Protein AF-A0A919E492-F1 (afdb_monomer_lite)

Secondary structure (DSSP, 8-state):
-----PPPPEETTEEPPPP---HHHHHHHIIIIIHHHHHHHHHHHHHHHHHHHHHH----STTHHHHTTS---------

Foldseek 3Di:
DCPDPDPQDQDPNDTDDGDDCDPVVVVCCCVVPVVVVVVVVVVVQVVVQVVCCVPPVDGDDPVVVVVPVPPPDPPPPPD

Sequence (79 aa):
MTIFSKKPETVMGWTIAPPRLGLWAYLYGILYFAVPFLGAMALLDLVFYFIFQEFFDSCYAVFCLFEGTDAVSVPSSVT

pLDDT: mean 73.2, std 17.14, range [39.06, 96.56]

Radius of gyration: 24.74 Å; chains: 1; bounding box: 53×31×63 Å

Organism: NCBI:txid1735581

Structure (mmCIF, N/CA/C/O backbone):
data_AF-A0A919E492-F1
#
_entry.id   AF-A0A919E492-F1
#
loop_
_atom_site.group_PDB
_atom_site.id
_atom_site.type_symbol
_atom_site.label_atom_id
_atom_site.label_alt_id
_atom_site.label_comp_id
_atom_site.label_asym_id
_atom_site.label_entity_id
_atom_site.label_seq_id
_atom_site.pdbx_PDB_ins_code
_atom_site.Cartn_x
_atom_site.Cartn_y
_atom_site.Cartn_z
_atom_site.occupancy
_atom_site.B_iso_or_equiv
_atom_site.auth_seq_id
_atom_site.auth_comp_id
_atom_site.auth_asym_id
_atom_site.auth_atom_id
_atom_site.pdbx_PDB_model_num
ATOM 1 N N . MET A 1 1 ? -22.980 8.083 2.406 1.00 39.06 1 MET A N 1
ATOM 2 C CA . MET A 1 1 ? -22.544 6.802 3.007 1.00 39.06 1 MET A CA 1
ATOM 3 C C . MET A 1 1 ? -22.988 6.751 4.464 1.00 39.06 1 MET A C 1
ATOM 5 O O . MET A 1 1 ? -22.291 7.251 5.331 1.00 39.06 1 MET A O 1
ATOM 9 N N . THR A 1 2 ? -24.155 6.179 4.743 1.00 44.72 2 THR A N 1
ATOM 10 C CA . THR A 1 2 ? -24.637 5.888 6.106 1.00 44.72 2 THR A CA 1
ATOM 11 C C . THR A 1 2 ? -24.859 4.381 6.203 1.00 44.72 2 THR A C 1
ATOM 13 O O . THR A 1 2 ? -25.984 3.903 6.162 1.00 44.72 2 THR A O 1
ATOM 16 N N . ILE A 1 3 ? -23.763 3.616 6.221 1.00 58.00 3 ILE A N 1
ATOM 17 C CA . ILE A 1 3 ? -23.796 2.143 6.107 1.00 58.00 3 ILE A CA 1
ATOM 18 C C . ILE A 1 3 ? -23.932 1.450 7.482 1.00 58.00 3 ILE A C 1
ATOM 20 O O . ILE A 1 3 ? -24.246 0.268 7.550 1.00 58.00 3 ILE A O 1
ATOM 24 N N . PHE A 1 4 ? -23.777 2.170 8.600 1.00 60.66 4 PHE A N 1
ATOM 25 C CA . PHE A 1 4 ? -23.590 1.546 9.921 1.00 60.66 4 PHE A CA 1
ATOM 26 C C . PHE A 1 4 ? -24.540 2.049 11.010 1.00 60.66 4 PHE A C 1
ATOM 28 O O . PHE A 1 4 ? -24.104 2.416 12.098 1.00 60.66 4 PHE A O 1
ATOM 35 N N . SER A 1 5 ? -25.848 2.039 10.765 1.00 61.16 5 SER A N 1
ATOM 36 C CA . SER A 1 5 ? -26.811 2.115 11.873 1.00 61.16 5 SER A CA 1
ATOM 37 C C . SER A 1 5 ? -27.545 0.785 12.005 1.00 61.16 5 SER A C 1
ATOM 39 O O . SER A 1 5 ? -28.714 0.650 11.654 1.00 61.16 5 SER A O 1
ATOM 41 N N . LYS A 1 6 ? -26.816 -0.242 12.465 1.00 63.28 6 LYS A N 1
ATOM 42 C CA . LYS A 1 6 ? -27.429 -1.504 12.889 1.00 63.28 6 LYS A CA 1
ATOM 43 C C . LYS A 1 6 ? -28.008 -1.269 14.285 1.00 63.28 6 LYS A C 1
ATOM 45 O O . LYS A 1 6 ? -27.267 -0.883 15.190 1.00 63.28 6 LYS A O 1
ATOM 50 N N . LYS A 1 7 ? -29.326 -1.436 14.447 1.00 63.94 7 LYS A N 1
ATOM 51 C CA . LYS A 1 7 ? -29.975 -1.343 15.764 1.00 63.94 7 LYS A CA 1
ATOM 52 C C . LYS A 1 7 ? -29.275 -2.317 16.725 1.00 63.94 7 LYS A C 1
ATOM 54 O O . LYS A 1 7 ? -28.993 -3.438 16.304 1.00 63.94 7 LYS A O 1
ATOM 59 N N . PRO A 1 8 ? -28.975 -1.906 17.970 1.00 66.88 8 PRO A N 1
ATOM 60 C CA . PRO A 1 8 ? -28.385 -2.806 18.951 1.00 66.88 8 PRO A CA 1
ATOM 61 C C . PRO A 1 8 ? -29.327 -3.996 19.154 1.00 66.88 8 PRO A C 1
ATOM 63 O O . PRO A 1 8 ? -30.484 -3.826 19.540 1.00 66.88 8 PRO A O 1
ATOM 66 N N . GLU A 1 9 ? -28.847 -5.188 18.810 1.00 70.75 9 GLU A N 1
ATOM 67 C CA . GLU A 1 9 ? -29.586 -6.435 18.985 1.00 70.75 9 GLU A CA 1
ATOM 68 C C . GLU A 1 9 ? -29.448 -6.876 20.446 1.00 70.75 9 GLU A C 1
ATOM 70 O O . GLU A 1 9 ? -28.349 -6.923 21.004 1.00 70.75 9 GLU A O 1
ATOM 75 N N . THR A 1 10 ? -30.585 -7.160 21.080 1.00 76.44 10 THR A N 1
ATOM 76 C CA . THR A 1 10 ? -30.647 -7.694 22.442 1.00 76.44 10 THR A CA 1
ATOM 77 C C . THR A 1 10 ? -30.733 -9.210 22.360 1.00 76.44 10 THR A C 1
ATOM 79 O O . THR A 1 10 ? -31.698 -9.754 21.827 1.00 76.44 10 THR A O 1
ATOM 82 N N . VAL A 1 11 ? -29.726 -9.901 22.889 1.00 77.75 11 VAL A N 1
ATOM 83 C CA . VAL A 1 11 ? -29.670 -11.368 22.916 1.00 77.75 11 VAL A CA 1
ATOM 84 C C . VAL A 1 11 ? -29.700 -11.813 24.373 1.00 77.75 11 VAL A C 1
ATOM 86 O O . VAL A 1 11 ? -28.871 -11.384 25.169 1.00 77.75 11 VAL A O 1
ATOM 89 N N . MET A 1 12 ? -30.679 -12.647 24.743 1.00 82.94 12 MET A N 1
ATOM 90 C CA . MET A 1 12 ? -30.846 -13.174 26.112 1.00 82.94 12 MET A CA 1
ATOM 91 C C . MET A 1 12 ? -30.883 -12.082 27.210 1.00 82.94 12 MET A C 1
ATOM 93 O O . MET A 1 12 ? -30.406 -12.295 28.320 1.00 82.94 12 MET A O 1
ATOM 97 N N . GLY A 1 13 ? -31.415 -10.892 26.900 1.00 83.50 13 GLY A N 1
ATOM 98 C CA . GLY A 1 13 ? -31.476 -9.758 27.835 1.00 83.50 13 GLY A CA 1
ATOM 99 C C . GLY A 1 13 ? -30.208 -8.895 27.909 1.00 83.50 13 GLY A C 1
ATOM 100 O O . GLY A 1 13 ? -30.218 -7.874 28.593 1.00 83.50 13 GLY A O 1
ATOM 101 N N . TRP A 1 14 ? -29.147 -9.240 27.173 1.00 78.81 14 TRP A N 1
ATOM 102 C CA . TRP A 1 14 ? -27.911 -8.459 27.088 1.00 78.81 14 TRP A CA 1
ATOM 103 C C . TRP A 1 14 ? -27.878 -7.62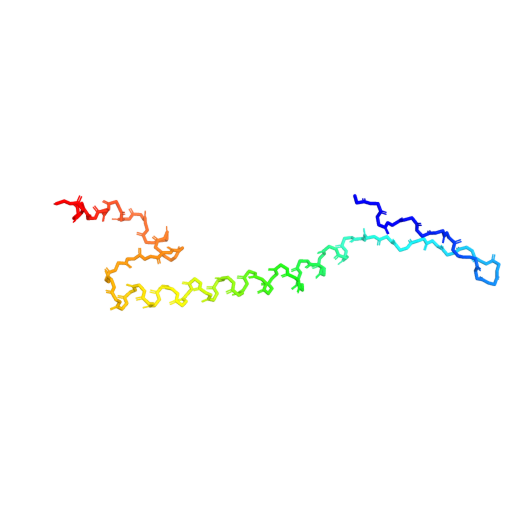4 25.805 1.00 78.81 14 TRP A C 1
ATOM 105 O O . TRP A 1 14 ? -28.141 -8.132 24.714 1.00 78.81 14 TRP A O 1
ATOM 115 N N . THR A 1 15 ? -27.545 -6.335 25.931 1.00 81.19 15 THR A N 1
ATOM 116 C CA . THR A 1 15 ? -27.334 -5.441 24.782 1.00 81.19 15 THR A CA 1
ATOM 117 C C . THR A 1 15 ? -25.880 -5.545 24.338 1.00 81.19 15 THR A C 1
ATOM 119 O O . THR A 1 15 ? -24.963 -5.251 25.107 1.00 81.19 15 THR A O 1
ATOM 122 N N . ILE A 1 16 ? -25.656 -5.983 23.102 1.00 80.12 16 ILE A N 1
ATOM 123 C CA . ILE A 1 16 ? -24.310 -6.098 22.539 1.00 80.12 16 ILE A CA 1
ATOM 124 C C . ILE A 1 16 ? -23.958 -4.765 21.875 1.00 80.12 16 ILE A C 1
ATOM 126 O O . ILE A 1 16 ? -24.725 -4.228 21.072 1.00 80.12 16 ILE A O 1
ATOM 130 N N . ALA A 1 17 ? -22.795 -4.212 22.226 1.00 77.75 17 ALA A N 1
ATOM 131 C CA . ALA A 1 17 ? -22.304 -2.988 21.607 1.00 77.75 17 ALA A CA 1
ATOM 132 C C . ALA A 1 17 ? -22.054 -3.204 20.100 1.00 77.75 17 ALA A C 1
ATOM 134 O O . ALA A 1 17 ? -21.589 -4.273 19.698 1.00 77.75 17 ALA A O 1
ATOM 135 N N . PRO A 1 18 ? -22.330 -2.201 19.249 1.00 74.50 18 PRO A N 1
ATOM 136 C CA . PRO A 1 18 ? -22.125 -2.332 17.814 1.00 74.50 18 PRO A CA 1
ATOM 137 C C . PRO A 1 18 ? -20.633 -2.494 17.477 1.00 74.50 18 PRO A C 1
ATOM 139 O O . PRO A 1 18 ? -19.784 -1.915 18.166 1.00 74.50 18 PRO A O 1
ATOM 142 N N . PRO A 1 19 ? -20.296 -3.231 16.401 1.00 76.44 19 PRO A N 1
ATOM 143 C CA . PRO A 1 19 ? -18.916 -3.384 15.963 1.00 76.44 19 PRO A CA 1
ATOM 144 C C . PRO A 1 19 ? -18.333 -2.015 15.598 1.00 76.44 19 PRO A C 1
ATOM 146 O O . PRO A 1 19 ? -18.910 -1.269 14.805 1.00 76.44 19 PRO A O 1
ATOM 149 N N . ARG A 1 20 ? -17.188 -1.674 16.193 1.00 81.75 20 ARG A N 1
ATOM 150 C CA . ARG A 1 20 ? -16.471 -0.423 15.924 1.00 81.75 20 ARG A CA 1
ATOM 151 C C . ARG A 1 20 ? -15.260 -0.710 15.052 1.00 81.75 20 ARG A C 1
ATOM 153 O O . ARG A 1 20 ? -14.483 -1.615 15.350 1.00 81.75 20 ARG A O 1
ATOM 160 N N . LEU A 1 21 ? -15.085 0.088 14.002 1.00 83.69 21 LEU A N 1
ATOM 161 C CA . LEU A 1 21 ? -13.850 0.098 13.225 1.00 83.69 21 LEU A CA 1
ATOM 162 C C . LEU A 1 21 ? -12.738 0.666 14.113 1.00 83.69 21 LEU A C 1
ATOM 164 O O . LEU A 1 21 ? -12.654 1.871 14.333 1.00 83.69 21 LEU A O 1
ATOM 168 N N . GLY A 1 22 ? -11.942 -0.227 14.695 1.00 88.62 22 GLY A N 1
ATOM 169 C CA . GLY A 1 22 ? -10.758 0.131 15.471 1.00 88.62 22 GLY A CA 1
ATOM 170 C C . GLY A 1 22 ? -9.521 0.294 14.587 1.00 88.62 22 GLY A C 1
ATOM 171 O O . GLY A 1 22 ? -9.545 -0.026 13.399 1.00 88.62 22 GLY A O 1
ATOM 172 N N . LEU A 1 23 ? -8.406 0.714 15.191 1.00 92.50 23 LEU A N 1
ATOM 173 C CA . LEU A 1 23 ? -7.108 0.837 14.512 1.00 92.50 23 LEU A CA 1
ATOM 174 C C . LEU A 1 23 ? -6.712 -0.449 13.763 1.00 92.50 23 LEU A C 1
ATOM 176 O O . LEU A 1 23 ? -6.230 -0.398 12.637 1.00 92.50 23 LEU A O 1
ATOM 180 N N . TRP A 1 24 ? -6.993 -1.608 14.359 1.00 91.00 24 TRP A N 1
ATOM 181 C CA . TRP A 1 24 ? -6.745 -2.914 13.751 1.00 91.00 24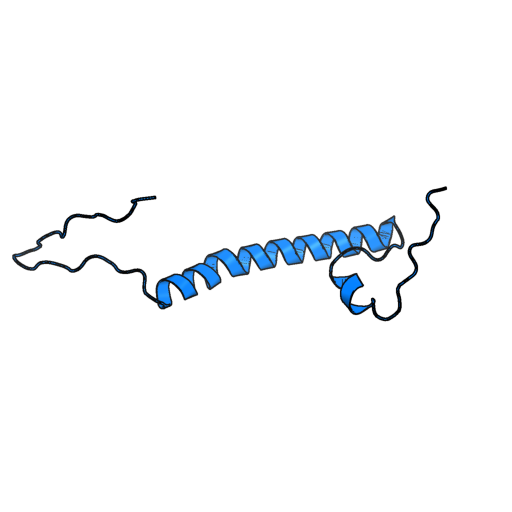 TRP A CA 1
ATOM 182 C C . TRP A 1 24 ? -7.523 -3.137 12.453 1.00 91.00 24 TRP A C 1
ATOM 184 O O . TRP A 1 24 ? -6.972 -3.686 11.507 1.00 91.00 24 TRP A O 1
ATOM 194 N N . ALA A 1 25 ? -8.771 -2.667 12.365 1.00 89.38 25 ALA A N 1
ATOM 195 C CA . ALA A 1 25 ? -9.553 -2.772 11.135 1.00 89.38 25 ALA A CA 1
ATOM 196 C C . ALA A 1 25 ? -8.913 -1.964 9.996 1.00 89.38 25 ALA A C 1
ATOM 198 O O . ALA A 1 25 ? -8.889 -2.419 8.856 1.00 89.38 25 ALA A O 1
ATOM 199 N N . TYR A 1 26 ? -8.342 -0.798 10.311 1.00 92.38 26 TYR A N 1
ATOM 200 C CA . TYR A 1 26 ? -7.611 0.013 9.340 1.00 92.38 26 TYR A CA 1
ATOM 201 C C . TYR A 1 26 ? -6.297 -0.649 8.906 1.00 92.38 26 TYR A C 1
ATOM 203 O O . TYR A 1 26 ? -6.024 -0.736 7.711 1.00 92.38 26 TYR A O 1
ATOM 211 N N . LEU A 1 27 ? -5.523 -1.182 9.859 1.00 95.44 27 LEU A N 1
ATOM 212 C CA . LEU A 1 27 ? -4.284 -1.914 9.573 1.00 95.44 27 LEU A CA 1
ATOM 213 C C . LEU A 1 27 ? -4.535 -3.118 8.661 1.00 95.44 27 LEU A C 1
ATOM 215 O O . LEU A 1 27 ? -3.837 -3.283 7.664 1.00 95.44 27 LEU A O 1
ATOM 219 N N . TYR A 1 28 ? -5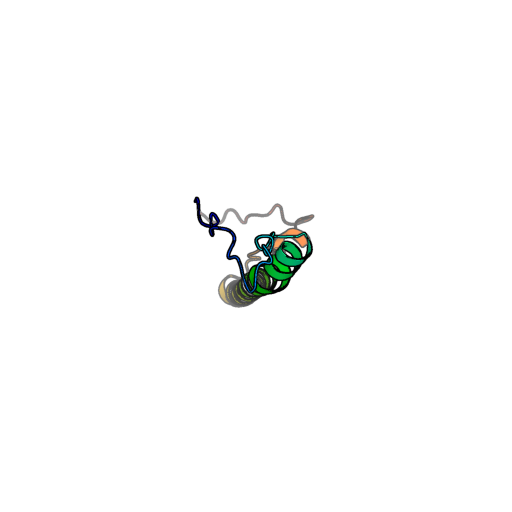.561 -3.918 8.953 1.00 94.50 28 TYR A N 1
ATOM 220 C CA . TYR A 1 28 ? -5.941 -5.035 8.092 1.00 94.50 28 TYR A CA 1
ATOM 221 C C . TYR A 1 28 ? -6.462 -4.568 6.733 1.00 94.50 28 TYR A C 1
ATOM 223 O O . TYR A 1 28 ? -6.127 -5.173 5.718 1.00 94.50 28 TYR A O 1
ATOM 231 N N . GLY A 1 29 ? -7.218 -3.469 6.685 1.00 94.06 29 GLY A N 1
ATOM 232 C CA . GLY A 1 29 ? -7.639 -2.854 5.428 1.00 94.06 29 GLY A CA 1
ATOM 233 C C . GLY A 1 29 ? -6.447 -2.493 4.540 1.00 94.06 29 GLY A C 1
ATOM 234 O O . GLY A 1 29 ? -6.401 -2.894 3.381 1.00 94.06 29 GLY A O 1
ATOM 235 N N . ILE A 1 30 ? -5.440 -1.810 5.086 1.00 94.88 30 ILE A N 1
ATOM 236 C CA . ILE A 1 30 ? -4.214 -1.486 4.344 1.00 94.88 30 ILE A CA 1
ATOM 237 C C . ILE A 1 30 ? -3.496 -2.760 3.904 1.00 94.88 30 ILE A C 1
ATOM 239 O O . ILE A 1 30 ? -3.179 -2.906 2.725 1.00 94.88 30 ILE A O 1
ATOM 243 N N . LEU A 1 31 ? -3.249 -3.683 4.832 1.00 96.19 31 LEU A N 1
ATOM 244 C CA . LEU A 1 31 ? -2.443 -4.871 4.569 1.00 96.19 31 LEU A CA 1
ATOM 245 C C . LEU A 1 31 ? -3.048 -5.763 3.481 1.00 96.19 31 LEU A C 1
ATOM 247 O O . LEU A 1 31 ? -2.315 -6.303 2.660 1.00 96.19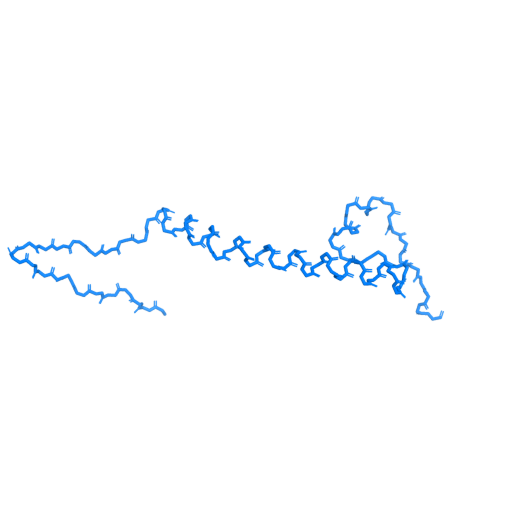 31 LEU A O 1
ATOM 251 N N . TYR A 1 32 ? -4.371 -5.920 3.463 1.00 94.00 32 TYR A N 1
ATOM 252 C CA . TYR A 1 32 ? -5.034 -6.859 2.558 1.00 94.00 32 TYR A CA 1
ATOM 253 C C . TYR A 1 32 ? -5.644 -6.217 1.311 1.00 94.00 32 TYR A C 1
ATOM 255 O O . TYR A 1 32 ? -5.926 -6.941 0.362 1.00 94.00 32 TYR A O 1
ATOM 263 N N . PHE A 1 33 ? -5.831 -4.895 1.270 1.00 95.56 33 PHE A N 1
ATOM 264 C CA . PHE A 1 33 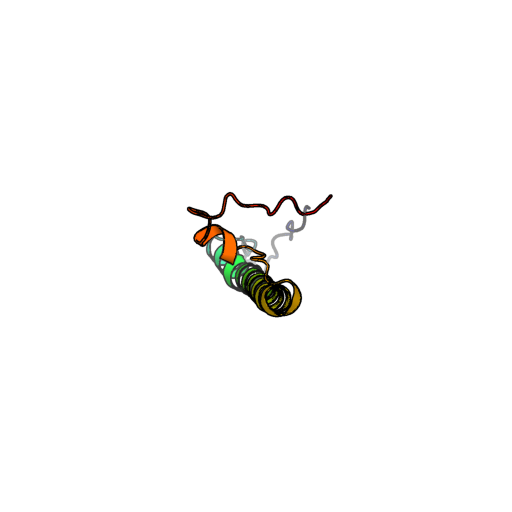? -6.277 -4.198 0.056 1.00 95.56 33 PHE A CA 1
ATOM 265 C C . PHE A 1 33 ? -5.190 -3.316 -0.543 1.00 95.56 33 PHE A C 1
ATOM 267 O O . PHE A 1 33 ? -4.852 -3.471 -1.714 1.00 95.56 33 PHE A O 1
ATOM 274 N N . ALA A 1 34 ? -4.638 -2.390 0.241 1.00 94.00 34 ALA A N 1
ATOM 275 C CA . ALA A 1 34 ? -3.713 -1.398 -0.293 1.00 94.00 34 ALA A CA 1
ATOM 276 C C . ALA A 1 34 ? -2.386 -2.032 -0.727 1.00 94.00 34 ALA A C 1
ATOM 278 O O . ALA A 1 34 ? -1.915 -1.747 -1.823 1.00 94.00 34 ALA A O 1
ATOM 279 N N . VAL A 1 35 ? -1.809 -2.921 0.088 1.00 95.44 35 VAL A N 1
ATOM 280 C CA . VAL A 1 35 ? -0.533 -3.589 -0.226 1.00 95.44 35 VAL A CA 1
ATOM 281 C C . VAL A 1 35 ? -0.599 -4.423 -1.512 1.00 95.44 35 VAL A C 1
ATOM 283 O O . VAL A 1 35 ? 0.252 -4.203 -2.370 1.00 95.44 35 VAL A O 1
ATOM 286 N N . PRO A 1 36 ? -1.568 -5.339 -1.725 1.00 95.44 36 PRO A N 1
ATOM 287 C CA . PRO A 1 36 ? -1.619 -6.092 -2.978 1.00 95.44 36 PRO A CA 1
ATOM 288 C C . PRO A 1 36 ? -1.937 -5.209 -4.186 1.00 95.44 36 PRO A C 1
ATOM 290 O O . PRO A 1 36 ? -1.399 -5.452 -5.263 1.00 95.44 36 PRO A O 1
ATOM 293 N N . PHE A 1 37 ? -2.755 -4.165 -4.021 1.00 96.56 37 PHE A N 1
ATOM 294 C CA . PHE A 1 37 ? -3.021 -3.207 -5.095 1.00 96.56 37 PHE A CA 1
ATOM 295 C C . PHE A 1 37 ? -1.752 -2.449 -5.510 1.00 96.56 37 PHE A C 1
ATOM 297 O O . PHE A 1 37 ? -1.430 -2.382 -6.695 1.00 96.56 37 PHE A O 1
ATOM 304 N N . LEU A 1 38 ? -0.992 -1.942 -4.536 1.00 95.12 38 LEU A N 1
ATOM 305 C CA . LEU A 1 38 ? 0.310 -1.311 -4.764 1.00 95.12 38 LEU A CA 1
ATOM 306 C C . LEU A 1 38 ? 1.310 -2.284 -5.387 1.00 95.12 38 LEU A C 1
ATOM 308 O O . LEU A 1 38 ? 1.996 -1.918 -6.334 1.00 95.12 38 LEU A O 1
ATOM 312 N N . GLY A 1 39 ? 1.360 -3.526 -4.905 1.00 95.38 39 GLY A N 1
ATOM 313 C CA . GLY A 1 39 ? 2.216 -4.568 -5.467 1.00 95.38 39 GLY A CA 1
ATOM 314 C C . GLY A 1 39 ? 1.891 -4.864 -6.931 1.00 95.38 39 GLY A C 1
ATOM 315 O O . GLY A 1 39 ? 2.800 -4.943 -7.750 1.00 95.38 39 GLY A O 1
ATOM 316 N N . ALA A 1 40 ? 0.608 -4.961 -7.286 1.00 95.94 40 ALA A N 1
ATOM 317 C CA . ALA A 1 40 ? 0.178 -5.175 -8.666 1.00 95.94 40 ALA A CA 1
ATOM 318 C C . ALA A 1 40 ? 0.536 -3.990 -9.577 1.00 95.94 40 ALA A C 1
ATOM 320 O O . ALA A 1 40 ? 1.026 -4.200 -10.684 1.00 95.94 40 ALA A O 1
ATOM 321 N N . MET A 1 41 ? 0.337 -2.756 -9.107 1.00 92.31 41 MET A N 1
ATOM 322 C CA . MET A 1 41 ? 0.739 -1.553 -9.844 1.00 92.31 41 MET A CA 1
ATOM 323 C C . MET A 1 41 ? 2.258 -1.477 -10.028 1.00 92.31 41 MET A C 1
ATOM 325 O O . MET A 1 41 ? 2.713 -1.192 -11.128 1.00 92.31 41 MET A O 1
ATOM 329 N N . ALA A 1 42 ? 3.043 -1.794 -8.996 1.00 90.00 42 ALA A N 1
ATOM 330 C CA . ALA A 1 42 ? 4.502 -1.818 -9.083 1.00 90.00 42 ALA A CA 1
ATOM 331 C C . ALA A 1 42 ? 5.012 -2.904 -10.044 1.00 90.00 42 ALA A C 1
ATOM 333 O O . ALA A 1 42 ? 5.966 -2.684 -10.784 1.00 90.00 42 ALA A O 1
ATOM 334 N N . LEU A 1 43 ? 4.360 -4.069 -10.069 1.00 92.19 43 LEU A N 1
ATOM 335 C CA . LEU A 1 43 ? 4.685 -5.136 -11.016 1.00 92.19 43 LEU A CA 1
ATOM 336 C C . LEU A 1 43 ? 4.378 -4.689 -12.452 1.00 92.19 43 LEU A C 1
ATOM 338 O O . LEU A 1 43 ? 5.187 -4.902 -13.349 1.00 92.19 43 LEU A O 1
ATOM 342 N N . LEU A 1 44 ? 3.242 -4.021 -12.664 1.00 90.94 44 LEU A N 1
ATOM 343 C CA . LEU A 1 44 ? 2.888 -3.468 -13.968 1.00 90.94 44 LEU A CA 1
ATOM 344 C C . LEU A 1 44 ? 3.891 -2.397 -14.430 1.00 90.94 44 LEU A C 1
ATOM 346 O O . LEU A 1 44 ? 4.291 -2.402 -15.590 1.00 90.94 44 LEU A O 1
ATOM 350 N N . ASP A 1 45 ? 4.336 -1.531 -13.520 1.00 84.75 45 ASP A N 1
ATOM 351 C CA . ASP A 1 45 ? 5.375 -0.528 -13.783 1.00 84.75 45 ASP A CA 1
ATOM 352 C C . ASP A 1 45 ? 6.701 -1.182 -14.207 1.00 84.75 45 ASP A C 1
ATOM 354 O O . ASP A 1 45 ? 7.311 -0.781 -15.195 1.00 84.75 45 ASP A O 1
ATOM 358 N N . LEU A 1 46 ? 7.094 -2.268 -13.534 1.00 83.75 46 LEU A N 1
ATOM 359 C CA . LEU A 1 46 ? 8.280 -3.060 -13.872 1.00 83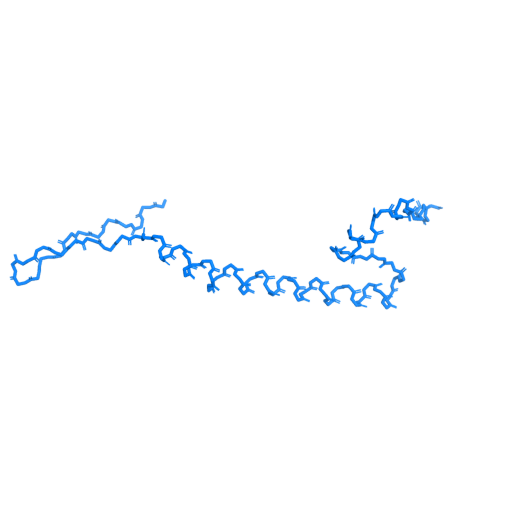.75 46 LEU A CA 1
ATOM 360 C C . LEU A 1 46 ? 8.154 -3.750 -15.240 1.00 83.75 46 LEU A C 1
ATOM 362 O O . LEU A 1 46 ? 9.120 -3.797 -15.998 1.00 83.75 46 LEU A O 1
ATOM 366 N N . VAL A 1 47 ? 6.970 -4.251 -15.596 1.00 87.25 47 VAL A N 1
ATOM 367 C CA . VAL A 1 47 ? 6.716 -4.802 -16.940 1.00 87.25 47 VAL A CA 1
ATOM 368 C C . VAL A 1 47 ? 6.865 -3.715 -18.001 1.00 87.25 47 VAL A C 1
ATOM 370 O O . VAL A 1 47 ? 7.504 -3.949 -19.026 1.00 87.25 47 VAL A O 1
ATOM 373 N N . PHE A 1 48 ? 6.320 -2.523 -17.755 1.00 81.44 48 PHE A N 1
ATOM 374 C CA . PHE A 1 48 ? 6.493 -1.405 -18.675 1.00 81.44 48 PHE A CA 1
ATOM 375 C C . PHE A 1 48 ? 7.952 -0.977 -18.789 1.00 81.44 48 PHE A C 1
ATOM 377 O O . PHE A 1 48 ? 8.403 -0.760 -19.909 1.00 81.44 48 PHE A O 1
ATOM 384 N N . TYR A 1 49 ? 8.708 -0.936 -17.692 1.00 74.69 49 TYR A N 1
ATOM 385 C CA . TYR A 1 49 ? 10.142 -0.643 -17.726 1.00 74.69 49 TYR A CA 1
ATOM 386 C C . TYR A 1 49 ? 10.891 -1.548 -18.718 1.00 74.69 49 TYR A C 1
ATOM 388 O O . TYR A 1 49 ? 11.568 -1.039 -19.608 1.00 74.69 49 TYR A O 1
ATOM 396 N N . PHE A 1 50 ? 10.698 -2.872 -18.649 1.00 78.62 50 PHE A N 1
ATOM 397 C CA . PHE A 1 50 ? 11.350 -3.802 -19.582 1.00 78.62 50 PHE A CA 1
ATOM 398 C C . PHE A 1 50 ? 10.896 -3.621 -21.034 1.00 78.62 50 PHE A C 1
ATOM 400 O O . PHE A 1 50 ? 11.712 -3.697 -21.949 1.00 78.62 50 PHE A O 1
ATOM 407 N N . ILE A 1 51 ? 9.607 -3.356 -21.263 1.00 79.94 51 ILE A N 1
ATOM 408 C CA . ILE A 1 51 ? 9.086 -3.115 -22.616 1.00 79.94 51 ILE A CA 1
ATOM 409 C C . ILE A 1 51 ? 9.688 -1.832 -23.203 1.00 79.94 51 ILE A C 1
ATOM 411 O O . ILE A 1 51 ? 10.125 -1.827 -24.348 1.00 79.94 51 ILE A O 1
ATOM 415 N N . PHE A 1 52 ? 9.732 -0.739 -22.445 1.00 72.75 52 PHE A N 1
ATOM 416 C CA . PHE A 1 52 ? 10.275 0.526 -22.944 1.00 72.75 52 PHE A CA 1
ATOM 417 C C . PHE A 1 52 ? 11.796 0.489 -23.118 1.00 72.75 52 PHE A C 1
ATOM 419 O O . PHE A 1 52 ? 12.293 1.067 -24.084 1.00 72.75 52 PHE A O 1
ATOM 426 N N . GLN A 1 53 ? 12.518 -0.230 -22.255 1.00 72.62 53 GLN A N 1
ATOM 427 C CA . GLN A 1 53 ? 13.956 -0.443 -22.404 1.00 72.62 53 GLN A CA 1
ATOM 428 C C . GLN A 1 53 ? 14.283 -1.182 -23.709 1.00 72.62 53 GLN A C 1
ATOM 430 O O . GLN A 1 53 ? 15.131 -0.724 -24.466 1.00 72.62 53 GLN A O 1
ATOM 435 N N . GLU A 1 54 ? 13.580 -2.278 -24.006 1.00 70.94 54 GLU A N 1
ATOM 436 C CA . GLU A 1 54 ? 13.863 -3.108 -25.186 1.00 70.94 54 GLU A CA 1
ATOM 437 C C . GLU A 1 54 ? 13.400 -2.458 -26.504 1.00 70.94 54 GLU A C 1
ATOM 439 O O . GLU A 1 54 ? 14.023 -2.650 -27.544 1.00 70.94 54 GLU A O 1
ATOM 444 N N . PHE A 1 55 ? 12.302 -1.688 -26.487 1.00 64.50 55 PHE A N 1
ATOM 445 C CA . PHE A 1 55 ? 11.701 -1.145 -27.715 1.00 64.50 55 PHE A CA 1
ATOM 446 C C . PHE A 1 55 ? 12.057 0.311 -28.026 1.00 64.50 55 PHE A C 1
ATOM 448 O O . PHE A 1 55 ? 12.017 0.696 -29.195 1.00 64.50 55 PHE A O 1
ATOM 455 N N . PHE A 1 56 ? 12.345 1.137 -27.020 1.00 63.75 56 PHE A N 1
ATOM 456 C CA . PHE A 1 56 ? 12.487 2.587 -27.196 1.00 63.75 56 PHE A CA 1
ATOM 457 C C . PHE A 1 56 ? 13.843 3.135 -26.739 1.00 63.75 56 PHE A C 1
ATOM 459 O O . PHE A 1 56 ? 14.054 4.341 -26.880 1.00 63.75 56 PHE A O 1
ATOM 466 N N . ASP A 1 57 ? 14.737 2.296 -26.190 1.00 59.09 57 ASP A N 1
ATOM 467 C CA . ASP A 1 57 ? 16.049 2.706 -25.644 1.00 59.09 57 ASP A CA 1
ATOM 468 C C . ASP A 1 57 ? 15.930 3.919 -24.688 1.00 59.09 57 ASP A C 1
ATOM 470 O O . ASP A 1 57 ? 16.829 4.744 -24.532 1.00 59.09 57 ASP A O 1
ATOM 474 N N . SER A 1 58 ? 14.746 4.083 -24.088 1.00 59.88 58 SER A N 1
ATOM 475 C CA . SER A 1 58 ? 14.331 5.285 -23.373 1.00 59.88 58 SER A CA 1
ATOM 476 C C . SER A 1 58 ? 13.922 4.907 -21.964 1.00 59.88 58 SER A C 1
ATOM 478 O O . SER A 1 58 ? 13.124 3.997 -21.740 1.00 59.88 58 SER A O 1
ATOM 480 N N . CYS A 1 59 ? 14.474 5.641 -21.006 1.00 61.84 59 CYS A N 1
ATOM 481 C CA . CYS A 1 59 ? 14.262 5.408 -19.591 1.00 61.84 59 CYS A CA 1
ATOM 482 C C . CYS A 1 59 ? 12.847 5.880 -19.209 1.00 61.84 59 CYS A C 1
ATOM 484 O O . CYS A 1 59 ? 12.566 7.077 -19.150 1.00 61.84 59 CYS A O 1
ATOM 486 N N . TYR A 1 60 ? 11.926 4.935 -19.022 1.00 55.66 60 TYR A N 1
ATOM 487 C CA . TYR A 1 60 ? 10.525 5.207 -18.700 1.00 55.66 60 TYR A CA 1
ATOM 488 C C . TYR A 1 60 ? 10.196 4.691 -17.294 1.00 55.66 60 TYR A C 1
ATOM 490 O O . TYR A 1 60 ? 10.684 3.637 -16.892 1.00 55.66 60 TYR A O 1
ATOM 498 N N . ALA A 1 61 ? 9.325 5.422 -16.589 1.00 59.72 61 ALA A N 1
ATOM 499 C CA . ALA A 1 61 ? 8.764 5.115 -15.265 1.00 59.72 61 ALA A CA 1
ATOM 500 C C . ALA A 1 61 ? 9.595 5.516 -14.024 1.00 59.72 61 ALA A C 1
ATOM 502 O O . ALA A 1 61 ? 10.596 6.230 -14.107 1.00 59.72 61 ALA A O 1
ATOM 503 N N . VAL A 1 62 ? 9.111 5.117 -12.838 1.00 58.22 62 VAL A N 1
ATOM 504 C CA . VAL A 1 62 ? 9.615 5.521 -11.506 1.00 58.22 62 VAL A CA 1
ATOM 505 C C . VAL A 1 62 ? 11.079 5.120 -11.296 1.00 58.22 62 VAL A C 1
ATOM 507 O O . VAL A 1 62 ? 11.802 5.769 -10.544 1.00 58.22 62 VAL A O 1
ATOM 510 N N . PHE A 1 63 ? 11.550 4.101 -12.011 1.00 56.91 63 PHE A N 1
ATOM 511 C CA . PHE A 1 63 ? 12.954 3.698 -12.002 1.00 56.91 63 PHE A CA 1
ATOM 512 C C . PHE A 1 63 ? 13.887 4.742 -12.636 1.00 56.91 63 PHE A C 1
ATOM 514 O O . PHE A 1 63 ? 15.016 4.878 -12.188 1.00 56.91 63 PHE A O 1
ATOM 521 N N . CYS A 1 64 ? 13.405 5.587 -13.553 1.00 61.34 64 CYS A N 1
ATOM 522 C CA . CYS A 1 64 ? 14.189 6.708 -14.081 1.00 61.34 64 CYS A CA 1
ATOM 523 C C . CYS A 1 64 ? 14.290 7.894 -13.096 1.00 61.34 64 CYS A C 1
ATOM 525 O O . CYS A 1 64 ? 15.179 8.735 -13.225 1.00 61.34 64 CYS A O 1
ATOM 527 N N . LEU A 1 65 ? 13.400 7.985 -12.096 1.00 54.88 65 LEU A N 1
ATOM 528 C CA . LEU A 1 65 ? 13.410 9.077 -11.110 1.00 54.88 65 LEU A CA 1
ATOM 529 C C . LEU A 1 65 ? 14.632 9.022 -10.177 1.00 54.88 65 LEU A C 1
ATOM 531 O O . LEU A 1 65 ? 15.022 10.056 -9.639 1.00 54.88 65 LEU A O 1
ATOM 535 N N . PHE A 1 66 ? 15.240 7.845 -9.999 1.00 56.34 66 PHE A N 1
ATOM 536 C CA . PHE A 1 66 ? 16.450 7.667 -9.190 1.00 56.34 66 PHE A CA 1
ATOM 537 C C . PHE A 1 66 ? 17.752 7.816 -9.994 1.00 56.34 66 PHE A C 1
ATOM 539 O O . PHE A 1 66 ? 18.771 8.170 -9.410 1.00 56.34 66 PHE A O 1
ATOM 546 N N . GLU A 1 67 ? 17.712 7.652 -11.320 1.00 51.66 67 GLU A N 1
ATOM 547 C CA . GLU A 1 67 ? 18.804 8.037 -12.235 1.00 51.66 67 GLU A CA 1
ATOM 548 C C . GLU A 1 67 ? 18.795 9.543 -12.586 1.00 51.66 67 GLU A C 1
ATOM 550 O O . GLU A 1 67 ? 19.735 10.082 -13.170 1.00 51.66 67 GLU A O 1
ATOM 555 N N . GLY A 1 68 ? 17.739 10.256 -12.190 1.00 48.84 68 GLY A N 1
ATOM 556 C CA . GLY A 1 68 ? 17.468 11.654 -12.517 1.00 48.84 68 GLY A CA 1
ATOM 557 C C . GLY A 1 68 ? 18.230 12.722 -11.724 1.00 48.84 68 GLY A C 1
ATOM 558 O O . GLY A 1 68 ? 17.759 13.857 -11.692 1.00 48.84 68 GLY A O 1
ATOM 559 N N . THR A 1 69 ? 19.384 12.434 -11.111 1.00 50.47 69 THR A N 1
ATOM 560 C CA . THR A 1 69 ? 20.343 13.524 -10.823 1.00 50.47 69 THR A CA 1
ATOM 561 C C . THR A 1 69 ? 21.156 13.925 -12.053 1.00 50.47 69 THR A C 1
ATOM 563 O O . THR A 1 69 ? 21.688 15.030 -12.051 1.00 50.47 69 THR A O 1
ATOM 566 N N . ASP A 1 70 ? 21.164 13.115 -13.124 1.00 47.44 70 ASP A N 1
ATOM 567 C CA . ASP A 1 70 ? 21.971 13.387 -14.326 1.00 47.44 70 ASP A CA 1
ATOM 568 C C . ASP A 1 70 ? 21.183 13.423 -15.654 1.00 47.44 70 ASP A C 1
ATOM 570 O O . ASP A 1 70 ? 21.756 13.715 -16.701 1.00 47.44 70 ASP A O 1
ATOM 574 N N . ALA A 1 71 ? 19.863 13.205 -15.648 1.00 48.88 71 ALA A N 1
ATOM 575 C CA . ALA A 1 71 ? 19.060 13.116 -16.875 1.00 48.88 71 ALA A CA 1
ATOM 576 C C . ALA A 1 71 ? 18.123 14.322 -17.103 1.00 48.88 71 ALA A C 1
ATOM 578 O O . ALA A 1 71 ? 16.939 14.171 -17.403 1.00 48.88 71 ALA A O 1
ATOM 579 N N . VAL A 1 72 ? 18.658 15.546 -17.030 1.00 52.34 72 VAL A N 1
ATOM 580 C CA . VAL A 1 72 ? 18.119 16.673 -17.820 1.00 52.34 72 VAL A CA 1
ATOM 581 C C . VAL A 1 72 ? 18.643 16.514 -19.248 1.00 52.34 72 VAL A C 1
ATOM 583 O O . VAL A 1 72 ? 19.526 17.232 -19.703 1.00 52.34 72 VAL A O 1
ATOM 586 N N . SER A 1 73 ? 18.132 15.524 -19.962 1.00 50.34 73 SER A N 1
ATOM 587 C CA . SER A 1 73 ? 18.337 15.396 -21.403 1.00 50.34 73 SER A CA 1
ATOM 588 C C . SER A 1 73 ? 17.168 14.626 -21.989 1.00 50.34 73 SER A C 1
ATOM 590 O O . SER A 1 73 ? 17.288 13.512 -22.478 1.00 50.34 73 SER A O 1
ATOM 592 N N . VAL A 1 74 ? 16.006 15.282 -21.963 1.00 52.31 74 VAL A N 1
ATOM 593 C CA . VAL A 1 74 ? 15.008 15.106 -23.020 1.00 52.31 74 VAL A CA 1
ATOM 594 C C . VAL A 1 74 ? 15.763 15.244 -24.350 1.00 52.31 74 VAL A C 1
ATOM 596 O O . VAL A 1 74 ? 16.271 16.337 -24.620 1.00 52.31 74 VAL A O 1
ATOM 599 N N . PRO A 1 75 ? 15.904 14.194 -25.180 1.00 46.03 75 PRO A N 1
ATOM 600 C CA . PRO A 1 75 ? 16.365 14.407 -26.532 1.00 46.03 75 PRO A CA 1
ATOM 601 C C . PRO A 1 75 ? 15.226 15.119 -27.254 1.00 46.03 75 PRO A C 1
ATOM 603 O O . PRO A 1 75 ? 14.120 14.602 -27.398 1.00 46.03 75 PRO A O 1
ATOM 606 N N . SER A 1 76 ? 15.505 16.346 -27.669 1.00 53.31 76 SER A N 1
ATOM 607 C CA . SER A 1 76 ? 14.646 17.234 -28.447 1.00 53.31 76 SER A CA 1
ATOM 608 C C . SER A 1 76 ? 14.292 16.698 -29.848 1.00 53.31 76 SER A C 1
ATOM 610 O O . SER A 1 76 ? 14.121 17.489 -30.764 1.00 53.31 76 SER A O 1
ATOM 612 N N . SER A 1 77 ? 14.193 15.383 -30.066 1.00 52.34 77 SER A N 1
ATOM 613 C CA . SER A 1 77 ? 13.984 14.782 -31.394 1.00 52.34 77 SER A CA 1
ATOM 614 C C . SER A 1 77 ? 12.520 14.722 -31.846 1.00 52.34 77 SER A C 1
ATOM 616 O O . SER A 1 77 ? 12.211 14.077 -32.844 1.00 52.34 77 SER A O 1
ATOM 618 N N . VAL A 1 78 ? 11.616 15.450 -31.182 1.00 54.47 78 VAL A N 1
ATOM 619 C CA . VAL A 1 78 ? 10.325 15.838 -31.776 1.00 54.47 78 VAL A CA 1
ATOM 620 C C . VAL A 1 78 ? 10.477 17.210 -32.441 1.00 54.47 78 VAL A C 1
ATOM 622 O O . VAL A 1 78 ? 9.875 18.190 -32.011 1.00 54.47 78 VAL A O 1
ATOM 625 N N . THR A 1 79 ? 11.360 17.306 -33.437 1.00 40.47 79 THR A N 1
ATOM 626 C CA . THR A 1 79 ? 11.159 17.937 -34.762 1.00 40.47 79 THR A CA 1
ATOM 627 C C . THR A 1 79 ? 12.405 17.787 -35.624 1.00 40.47 79 THR A C 1
ATOM 629 O O . THR A 1 79 ? 13.524 17.919 -35.085 1.00 40.47 79 THR A O 1
#